Protein AF-A0A417Z2E4-F1 (afdb_monomer_lite)

pLDDT: mean 88.72, std 8.85, range [57.34, 97.56]

Foldseek 3Di:
DDDDDPVRVVVVVVVVVVVVVVVVVVVVVCPPPVNVVVVVVVVVVVVVCVQQADPVGHGPCVSVVVVVVVVVVVVVVVVVVVVVVD

Radius of gyration: 27.25 Å; chains: 1; bounding box: 47×45×67 Å

Secondary structure (DSSP, 8-state):
-PPPPHHHHHHHHHHHHHHHHHHHHHHHHHTSHHHHHHHHHHHHHHHHHHHHB-TTS-B-HHHHHHHHHHHHHHHHHHHHHHHHH-

Structure (mmCIF, N/CA/C/O backbone):
data_AF-A0A417Z2E4-F1
#
_entry.id   AF-A0A417Z2E4-F1
#
loop_
_at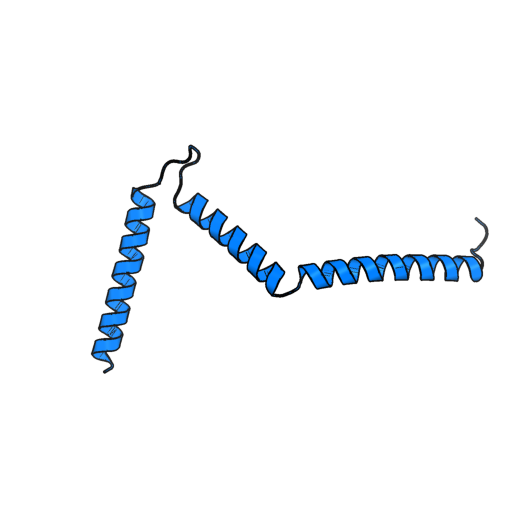om_site.group_PDB
_atom_site.id
_atom_site.type_symbol
_atom_site.label_atom_id
_atom_site.label_alt_id
_atom_site.label_comp_id
_atom_site.label_asym_id
_atom_site.label_entity_id
_atom_site.label_seq_id
_atom_site.pdbx_PDB_ins_code
_atom_site.Cartn_x
_atom_site.Cartn_y
_atom_site.Cartn_z
_atom_site.occupancy
_atom_site.B_iso_or_equiv
_atom_site.auth_seq_id
_atom_site.auth_comp_id
_atom_site.auth_asym_id
_atom_site.auth_atom_id
_atom_site.pdbx_PDB_model_num
ATOM 1 N N . MET A 1 1 ? -12.562 15.374 42.659 1.00 57.34 1 MET A N 1
ATOM 2 C CA . MET A 1 1 ? -13.142 14.486 41.628 1.00 57.34 1 MET A CA 1
ATOM 3 C C . MET A 1 1 ? -13.505 13.185 42.325 1.00 57.34 1 MET A C 1
ATOM 5 O O . MET A 1 1 ? -12.623 12.607 42.945 1.00 57.34 1 MET A O 1
ATOM 9 N N . ALA A 1 2 ? -14.784 12.802 42.365 1.00 75.62 2 ALA A N 1
ATOM 10 C CA . ALA A 1 2 ? -15.188 11.560 43.029 1.00 75.62 2 ALA A CA 1
ATOM 11 C C . ALA A 1 2 ? -14.579 10.344 42.296 1.00 75.62 2 ALA A C 1
ATOM 13 O O . ALA A 1 2 ? -14.458 10.396 41.068 1.00 75.62 2 ALA A O 1
ATOM 14 N N . PRO A 1 3 ? -14.167 9.279 43.010 1.00 81.75 3 PRO A N 1
ATOM 15 C CA . PRO A 1 3 ? -13.632 8.079 42.377 1.00 81.75 3 PRO A CA 1
ATOM 16 C C . PRO A 1 3 ? -14.693 7.437 41.477 1.00 81.75 3 PRO A C 1
ATOM 18 O O . PRO A 1 3 ? -15.874 7.391 41.829 1.00 81.75 3 PRO A O 1
ATOM 21 N N . LYS A 1 4 ? -14.272 6.954 40.302 1.00 83.56 4 LYS A N 1
ATOM 22 C CA . LYS A 1 4 ? -15.174 6.259 39.378 1.00 83.56 4 LYS A CA 1
ATOM 23 C C . LYS A 1 4 ? -15.724 5.000 40.040 1.00 83.56 4 LYS A C 1
ATOM 25 O O . LYS A 1 4 ? -15.003 4.283 40.730 1.00 83.56 4 LYS A O 1
ATOM 30 N N . THR A 1 5 ? -17.000 4.723 39.805 1.00 93.69 5 THR A N 1
ATOM 31 C CA . THR A 1 5 ? -17.631 3.493 40.300 1.00 93.69 5 THR A CA 1
ATOM 32 C C . THR A 1 5 ? -17.204 2.291 39.456 1.00 93.69 5 THR A C 1
ATOM 34 O O . THR A 1 5 ? -16.855 2.444 38.284 1.00 93.69 5 THR A O 1
ATOM 37 N N . ALA A 1 6 ? -17.288 1.078 40.012 1.00 92.19 6 ALA A N 1
ATOM 38 C CA . ALA A 1 6 ? -17.005 -0.155 39.270 1.00 92.19 6 ALA A CA 1
ATOM 39 C C . ALA A 1 6 ? -17.813 -0.239 37.959 1.00 92.19 6 ALA A C 1
ATOM 41 O O . ALA A 1 6 ? -17.255 -0.498 36.897 1.00 92.19 6 ALA A O 1
ATOM 42 N N . LYS A 1 7 ? -19.101 0.129 38.004 1.00 93.94 7 LYS A N 1
ATOM 43 C CA . LYS A 1 7 ? -19.982 0.175 36.827 1.00 93.94 7 LYS A CA 1
ATOM 44 C C . LYS A 1 7 ? -19.493 1.148 35.747 1.00 93.94 7 LYS A C 1
ATOM 46 O O . LYS A 1 7 ? -19.613 0.862 34.559 1.00 93.94 7 LYS A O 1
ATOM 51 N N . GLN A 1 8 ? -18.950 2.303 36.139 1.00 93.44 8 GLN A N 1
ATOM 52 C CA . GLN A 1 8 ? -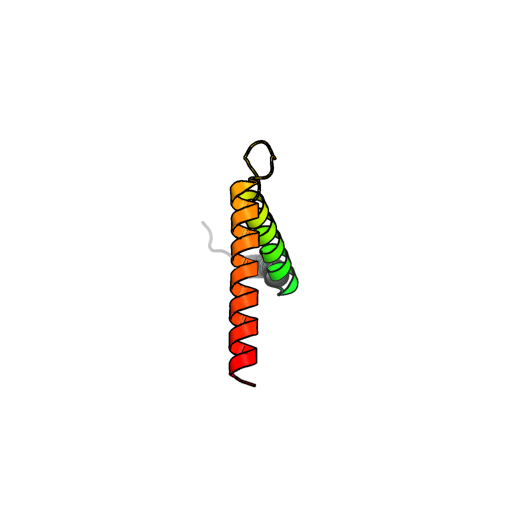18.379 3.263 35.186 1.00 93.44 8 GLN A CA 1
ATOM 53 C C . GLN A 1 8 ? -17.108 2.713 34.532 1.00 93.44 8 GLN A C 1
ATOM 55 O O . GLN A 1 8 ? -16.928 2.872 33.328 1.00 93.44 8 GLN A O 1
ATOM 60 N N . ILE A 1 9 ? -16.262 2.025 35.300 1.00 94.69 9 ILE A N 1
ATOM 61 C CA . ILE A 1 9 ? -15.041 1.392 34.785 1.00 94.69 9 ILE A CA 1
ATOM 62 C C . ILE A 1 9 ? -15.388 0.273 33.794 1.00 94.69 9 ILE A C 1
ATOM 64 O O . ILE A 1 9 ? -14.805 0.211 32.714 1.00 94.69 9 ILE A O 1
ATOM 68 N N . GLU A 1 10 ? -16.368 -0.575 34.110 1.00 94.75 10 GLU A N 1
ATOM 69 C CA . GLU A 1 10 ? -16.841 -1.634 33.208 1.00 94.75 10 GLU A CA 1
ATOM 70 C C . GLU A 1 10 ? -17.414 -1.069 31.902 1.00 94.75 10 GLU A C 1
ATOM 72 O O . GLU A 1 10 ? -17.100 -1.570 30.820 1.00 94.75 10 GLU A O 1
ATOM 77 N N . ALA A 1 11 ? -18.198 0.010 31.984 1.00 95.50 11 ALA A N 1
ATOM 78 C CA . ALA A 1 11 ? -18.742 0.684 30.808 1.00 95.50 11 ALA A CA 1
ATOM 79 C C . ALA A 1 11 ? -17.634 1.280 29.920 1.00 95.50 11 ALA A C 1
ATOM 81 O O . ALA A 1 11 ? -17.653 1.114 28.698 1.00 95.50 11 ALA A O 1
ATOM 82 N N . GLU A 1 12 ? -16.633 1.930 30.518 1.00 94.31 12 GLU A N 1
ATOM 83 C CA . GLU A 1 12 ? -15.477 2.461 29.788 1.00 94.31 12 GLU A CA 1
ATOM 84 C C . GLU A 1 12 ? -14.620 1.351 29.170 1.00 94.31 12 GLU A C 1
ATOM 86 O O . GLU A 1 12 ? -14.133 1.498 28.042 1.00 94.31 12 GLU A O 1
ATOM 91 N N . LEU A 1 13 ? -14.463 0.225 29.869 1.00 94.94 13 LEU A N 1
ATOM 92 C CA . LEU A 1 13 ? -13.744 -0.940 29.366 1.00 94.94 13 LEU A CA 1
ATOM 93 C C . LEU A 1 13 ? -14.470 -1.558 28.167 1.00 94.94 13 LEU A C 1
ATOM 95 O O . LEU A 1 13 ? -13.832 -1.831 27.149 1.00 94.94 13 LEU A O 1
ATOM 99 N N . ALA A 1 14 ? -15.790 -1.727 28.250 1.00 96.75 14 ALA A N 1
ATOM 100 C CA . ALA A 1 14 ? -16.607 -2.225 27.147 1.00 96.75 14 ALA A CA 1
ATOM 101 C C . ALA A 1 14 ? -16.523 -1.298 25.923 1.00 96.75 14 ALA A C 1
ATOM 103 O O . ALA A 1 14 ? -16.254 -1.758 24.810 1.00 96.75 14 ALA A O 1
ATOM 104 N N . ALA A 1 15 ? -16.647 0.016 26.134 1.00 96.12 15 ALA A N 1
ATOM 105 C CA . ALA A 1 15 ? -16.505 1.004 25.068 1.00 96.12 15 ALA A CA 1
ATOM 106 C C . ALA A 1 15 ? -15.104 0.967 24.432 1.00 96.12 15 ALA A C 1
ATOM 108 O O . ALA A 1 15 ? -14.964 1.058 23.213 1.00 96.12 15 ALA A O 1
ATOM 109 N N . SER A 1 16 ? -14.056 0.805 25.242 1.00 96.50 16 SER A N 1
ATOM 110 C CA . SER A 1 16 ? -12.674 0.729 24.753 1.00 96.50 16 SER A CA 1
ATOM 111 C C . SER A 1 16 ? -12.406 -0.550 23.964 1.00 96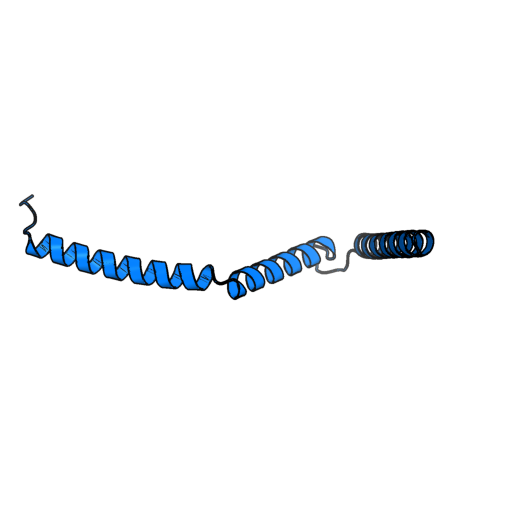.50 16 SER A C 1
ATOM 113 O O . SER A 1 16 ? -11.780 -0.483 22.907 1.00 96.50 16 SER A O 1
ATOM 115 N N . ARG A 1 17 ? -12.938 -1.694 24.412 1.00 96.38 17 ARG A N 1
ATOM 116 C CA . ARG A 1 17 ? -12.867 -2.961 23.669 1.00 96.38 17 ARG A CA 1
ATOM 117 C C . ARG A 1 17 ? -13.577 -2.873 22.324 1.00 96.38 17 ARG A C 1
ATOM 119 O O . ARG A 1 17 ? -13.027 -3.336 21.335 1.00 96.38 17 ARG A O 1
ATOM 126 N N . SER A 1 18 ? -14.751 -2.244 22.274 1.00 96.44 18 SER A N 1
ATOM 127 C CA . SER A 1 18 ? -15.483 -2.047 21.019 1.00 96.44 18 SER A CA 1
ATOM 128 C C . SER A 1 18 ? -14.690 -1.205 20.014 1.00 96.44 18 SER A C 1
ATOM 130 O O . SER A 1 18 ? -14.566 -1.604 18.857 1.00 96.44 18 SER A O 1
ATOM 132 N N . ARG A 1 19 ? -14.086 -0.090 20.452 1.00 95.25 19 ARG A N 1
ATOM 133 C CA . ARG A 1 19 ? -13.222 0.723 19.578 1.00 95.25 19 ARG A CA 1
ATOM 134 C C . ARG A 1 19 ? -12.012 -0.066 19.088 1.00 95.25 19 ARG A C 1
ATOM 136 O O . ARG A 1 19 ? -11.706 -0.027 17.902 1.00 95.25 19 ARG A O 1
ATOM 143 N N . LEU A 1 20 ? -11.353 -0.795 19.990 1.00 97.00 20 LEU A N 1
ATOM 144 C CA . LEU A 1 20 ? -10.173 -1.581 19.648 1.00 97.00 20 LEU A CA 1
ATOM 145 C C . LEU A 1 20 ? -10.500 -2.700 18.656 1.00 97.00 20 LEU A C 1
ATOM 147 O O . LEU A 1 20 ? -9.740 -2.886 17.715 1.00 97.00 20 LEU A O 1
ATOM 151 N N . ALA A 1 21 ? -11.624 -3.400 18.828 1.00 97.06 21 ALA A N 1
ATOM 152 C CA . ALA A 1 21 ? -12.079 -4.412 17.878 1.00 97.06 21 ALA A CA 1
ATOM 153 C C . ALA A 1 21 ? -12.245 -3.816 16.472 1.00 97.06 21 ALA A C 1
ATOM 155 O O . ALA A 1 21 ? -11.659 -4.332 15.527 1.00 97.06 21 ALA A O 1
ATOM 156 N N . GLY A 1 22 ? -12.913 -2.661 16.352 1.00 95.44 22 GLY A N 1
ATOM 157 C CA . GLY A 1 22 ? -13.044 -1.972 15.065 1.00 95.44 22 GLY A CA 1
ATOM 158 C C . GLY A 1 22 ? -11.698 -1.565 14.451 1.00 95.44 22 GLY A C 1
ATOM 159 O O . GLY A 1 22 ? -11.481 -1.746 13.255 1.00 95.44 22 GLY A O 1
ATOM 160 N N . THR A 1 23 ? -10.758 -1.069 15.263 1.00 97.56 23 THR A N 1
ATOM 161 C CA . THR A 1 23 ? -9.401 -0.743 14.789 1.00 97.56 23 THR A CA 1
ATOM 162 C C . THR A 1 23 ? -8.621 -1.986 14.358 1.00 97.56 23 THR A C 1
ATOM 164 O O . THR A 1 23 ? -7.888 -1.932 13.371 1.00 97.56 23 THR A O 1
ATOM 167 N N . ILE A 1 24 ? -8.765 -3.104 15.074 1.00 97.31 24 ILE A N 1
ATOM 168 C CA . ILE A 1 24 ? -8.126 -4.374 14.717 1.00 97.31 24 ILE A CA 1
ATOM 169 C C . ILE A 1 24 ? -8.694 -4.894 13.401 1.00 97.31 24 ILE A C 1
ATOM 171 O O . ILE A 1 24 ? -7.906 -5.279 12.544 1.00 97.31 24 ILE A O 1
ATOM 175 N N . ASP A 1 25 ? -10.011 -4.863 13.209 1.00 96.31 25 ASP A N 1
ATOM 176 C CA . ASP A 1 25 ? -10.646 -5.321 11.970 1.00 96.31 25 ASP A CA 1
ATOM 177 C C . ASP A 1 25 ? -10.174 -4.497 10.764 1.00 96.31 25 ASP A C 1
ATOM 179 O O . ASP A 1 25 ? -9.806 -5.051 9.723 1.00 96.31 25 ASP A O 1
ATOM 183 N N . GLU A 1 26 ? -10.096 -3.171 10.913 1.00 95.62 26 GLU A N 1
ATOM 184 C CA . GLU A 1 26 ? -9.554 -2.293 9.875 1.00 95.62 26 GLU A CA 1
ATOM 185 C C . GLU A 1 26 ? -8.073 -2.590 9.593 1.00 95.62 26 GLU A C 1
ATOM 187 O O . GLU A 1 26 ? -7.659 -2.673 8.430 1.00 95.62 26 GLU A O 1
ATOM 192 N N . LEU A 1 27 ? -7.260 -2.756 10.639 1.00 96.06 27 LEU A N 1
ATOM 193 C CA . LEU A 1 27 ? -5.838 -3.045 10.482 1.00 96.06 27 LEU A CA 1
ATOM 194 C C . LEU A 1 27 ? -5.620 -4.416 9.841 1.00 96.06 27 LEU A C 1
ATOM 196 O O . LEU A 1 27 ? -4.789 -4.537 8.943 1.00 96.06 27 LEU A O 1
ATOM 200 N N . ALA A 1 28 ? -6.395 -5.419 10.247 1.00 96.00 28 ALA A N 1
ATOM 201 C CA . ALA A 1 28 ? -6.376 -6.753 9.673 1.00 96.00 28 ALA A CA 1
ATOM 202 C C . ALA A 1 28 ? -6.724 -6.698 8.186 1.00 96.00 28 ALA A C 1
ATOM 204 O O . ALA A 1 28 ? -5.978 -7.255 7.386 1.00 96.00 28 ALA A O 1
ATOM 205 N N . PHE A 1 29 ? -7.781 -5.969 7.803 1.00 96.75 29 PHE A N 1
ATOM 206 C CA . PHE A 1 29 ? -8.147 -5.751 6.401 1.00 96.75 29 PHE A CA 1
ATOM 207 C C . PHE A 1 29 ? -7.011 -5.089 5.606 1.00 96.75 29 PHE A C 1
ATOM 209 O O . PHE A 1 29 ? -6.607 -5.590 4.558 1.00 96.75 29 PHE A O 1
ATOM 216 N N . ARG A 1 30 ? -6.432 -3.999 6.123 1.00 92.94 30 ARG A N 1
ATOM 217 C CA . ARG A 1 30 ? -5.335 -3.273 5.455 1.00 92.94 30 ARG A CA 1
ATOM 218 C C . ARG A 1 30 ? -4.039 -4.083 5.361 1.00 92.94 30 ARG A C 1
ATOM 220 O O . ARG A 1 30 ? -3.269 -3.870 4.426 1.00 92.94 30 ARG A O 1
ATOM 227 N N . ALA A 1 31 ? -3.796 -4.975 6.318 1.00 95.19 31 ALA A N 1
ATOM 228 C CA . ALA A 1 31 ? -2.643 -5.868 6.357 1.00 95.19 31 ALA A CA 1
ATOM 229 C C . ALA A 1 31 ? -2.851 -7.152 5.538 1.00 95.19 31 ALA A C 1
ATOM 231 O O . ALA A 1 31 ? -1.929 -7.963 5.434 1.00 95.19 31 ALA A O 1
ATOM 232 N N . GLN A 1 32 ? -4.030 -7.357 4.938 1.00 96.00 32 GLN A N 1
ATOM 233 C CA . GLN A 1 32 ? -4.240 -8.504 4.062 1.00 96.00 32 GLN A CA 1
ATOM 234 C C . GLN A 1 32 ? -3.237 -8.468 2.902 1.00 96.00 32 GLN A C 1
ATOM 236 O O . GLN A 1 32 ? -3.029 -7.408 2.302 1.00 96.00 32 GLN A O 1
ATOM 241 N N . PRO A 1 33 ? -2.670 -9.624 2.503 1.00 95.12 33 PRO A N 1
ATOM 242 C CA . PRO A 1 33 ? -1.709 -9.692 1.405 1.00 95.12 33 PRO A CA 1
ATOM 243 C C . PRO A 1 33 ? -2.209 -9.036 0.116 1.00 95.12 33 PRO A C 1
ATOM 245 O O . PRO A 1 33 ? -1.431 -8.414 -0.597 1.00 95.12 33 PRO A O 1
ATOM 248 N N . LYS A 1 34 ? -3.516 -9.123 -0.163 1.00 94.31 34 LYS A N 1
ATOM 249 C CA . LYS A 1 34 ? -4.150 -8.483 -1.321 1.00 94.31 34 LYS A CA 1
ATOM 250 C C . LYS A 1 34 ? -4.051 -6.956 -1.272 1.00 94.31 34 LYS A C 1
ATOM 252 O O . LYS A 1 34 ? -3.690 -6.346 -2.274 1.00 94.31 34 LYS A O 1
ATOM 257 N N . GLU A 1 35 ? -4.338 -6.347 -0.125 1.00 95.62 35 GLU A N 1
ATOM 258 C CA . GLU A 1 35 ? -4.265 -4.893 0.045 1.00 95.62 35 GLU A CA 1
ATOM 259 C C . GLU A 1 35 ? -2.815 -4.404 0.073 1.00 95.62 35 GLU A C 1
ATOM 261 O O . GLU A 1 35 ? -2.504 -3.363 -0.508 1.00 95.62 35 GLU A O 1
ATOM 266 N N . ILE A 1 36 ? -1.902 -5.185 0.660 1.00 95.44 36 ILE A N 1
ATOM 267 C CA . ILE A 1 36 ? -0.461 -4.916 0.579 1.00 95.44 36 ILE A CA 1
ATOM 268 C C . ILE A 1 36 ? -0.003 -4.964 -0.882 1.00 95.44 36 ILE A C 1
ATOM 270 O O . ILE A 1 36 ? 0.606 -4.010 -1.361 1.00 95.44 36 ILE A O 1
ATOM 274 N N . ALA A 1 37 ? -0.327 -6.034 -1.612 1.00 94.56 37 ALA A N 1
ATOM 275 C CA . ALA A 1 37 ? 0.044 -6.188 -3.014 1.00 94.56 37 ALA A CA 1
ATOM 276 C C . ALA A 1 37 ? -0.518 -5.048 -3.870 1.00 94.56 37 ALA A C 1
ATOM 278 O O . ALA A 1 37 ? 0.217 -4.457 -4.657 1.00 94.56 37 ALA A O 1
ATOM 279 N N . LYS A 1 38 ? -1.787 -4.676 -3.668 1.00 94.31 38 LYS A N 1
ATOM 280 C CA . LYS A 1 38 ? -2.409 -3.538 -4.349 1.00 94.31 38 LYS A CA 1
ATOM 281 C C . LYS A 1 38 ? -1.600 -2.254 -4.139 1.00 94.31 38 LYS A C 1
ATOM 283 O O . LYS A 1 38 ? -1.188 -1.641 -5.123 1.00 94.31 38 LYS A O 1
ATOM 288 N N . ARG A 1 39 ? -1.276 -1.905 -2.889 1.00 92.19 39 ARG A N 1
ATOM 289 C CA . ARG A 1 39 ? -0.459 -0.717 -2.569 1.00 92.19 39 ARG A CA 1
ATOM 290 C C . ARG A 1 39 ? 0.915 -0.773 -3.227 1.00 92.19 39 ARG A C 1
ATOM 292 O O . ARG A 1 39 ? 1.344 0.209 -3.817 1.00 92.19 39 ARG A O 1
ATOM 299 N N . GLN A 1 40 ? 1.580 -1.927 -3.181 1.00 92.69 40 GLN A N 1
ATOM 300 C CA . GLN A 1 40 ? 2.886 -2.106 -3.820 1.00 92.69 40 GLN A CA 1
ATOM 301 C C . GLN A 1 40 ? 2.804 -1.918 -5.339 1.00 92.69 40 GLN A C 1
ATOM 303 O O . GLN A 1 40 ? 3.666 -1.265 -5.924 1.00 92.69 40 GLN A O 1
ATOM 308 N N . THR A 1 41 ? 1.750 -2.422 -5.989 1.00 93.06 41 THR A N 1
ATOM 309 C CA . THR A 1 41 ? 1.559 -2.210 -7.432 1.00 93.06 41 THR A CA 1
ATOM 310 C C . THR A 1 41 ? 1.289 -0.748 -7.777 1.00 93.06 41 THR A C 1
ATOM 312 O O . THR A 1 41 ? 1.810 -0.260 -8.777 1.00 93.06 41 THR A O 1
ATOM 315 N N . GLU A 1 42 ? 0.519 -0.032 -6.960 1.00 92.69 42 GLU A N 1
ATOM 316 C CA . GLU A 1 42 ? 0.280 1.404 -7.133 1.00 92.69 42 GLU A CA 1
ATOM 317 C C . GLU A 1 42 ? 1.581 2.200 -6.953 1.00 92.69 42 GLU A C 1
ATOM 319 O O . GLU A 1 42 ? 1.929 3.001 -7.821 1.00 92.69 42 GLU A O 1
ATOM 324 N N . SER A 1 43 ? 2.365 1.913 -5.908 1.00 90.38 43 SER A N 1
ATOM 325 C CA . SER A 1 43 ? 3.683 2.526 -5.697 1.00 90.38 43 SER A CA 1
ATOM 326 C C . SER A 1 43 ? 4.650 2.241 -6.849 1.00 90.38 43 SER A C 1
ATOM 328 O O . SER A 1 43 ? 5.328 3.154 -7.316 1.00 90.38 43 SER A O 1
ATOM 330 N N . ALA A 1 44 ? 4.684 1.008 -7.361 1.00 90.56 44 ALA A N 1
ATOM 331 C CA . ALA A 1 44 ? 5.518 0.650 -8.506 1.00 90.56 44 ALA A CA 1
ATOM 332 C C . ALA A 1 44 ? 5.099 1.397 -9.784 1.00 90.56 44 ALA A C 1
ATOM 334 O O . ALA A 1 44 ? 5.955 1.859 -10.538 1.00 90.56 44 ALA A O 1
ATOM 335 N N . ARG A 1 45 ? 3.790 1.566 -10.022 1.00 86.81 45 ARG A N 1
ATOM 336 C CA . ARG A 1 45 ? 3.270 2.356 -11.154 1.00 86.81 45 ARG A CA 1
ATOM 337 C C . ARG A 1 45 ? 3.665 3.825 -11.051 1.00 86.81 45 ARG A C 1
ATOM 339 O O . ARG A 1 45 ? 4.050 4.412 -12.061 1.00 86.81 45 ARG A O 1
ATOM 346 N N . LEU A 1 46 ? 3.590 4.404 -9.854 1.00 87.69 46 LEU A N 1
ATOM 347 C CA . LEU A 1 46 ? 4.015 5.783 -9.608 1.00 87.69 46 LEU A CA 1
ATOM 348 C C . LEU A 1 46 ? 5.515 5.948 -9.856 1.00 87.69 46 LEU A C 1
ATOM 350 O O . LEU A 1 46 ? 5.903 6.826 -10.619 1.00 87.69 46 LEU A O 1
ATOM 354 N N . ALA A 1 47 ? 6.337 5.054 -9.303 1.00 84.81 47 ALA A N 1
ATOM 355 C CA . ALA A 1 47 ? 7.783 5.072 -9.510 1.00 84.81 47 ALA A CA 1
ATOM 356 C C . ALA A 1 47 ? 8.158 4.915 -10.992 1.00 84.81 47 ALA A C 1
ATOM 358 O O . ALA A 1 47 ? 9.034 5.617 -11.490 1.00 84.81 47 ALA A O 1
ATOM 359 N N . LEU A 1 48 ? 7.471 4.031 -11.725 1.00 84.25 48 LEU A N 1
ATOM 360 C CA . LEU A 1 48 ? 7.690 3.874 -13.160 1.00 84.25 48 LEU A CA 1
ATOM 361 C C . LEU A 1 48 ? 7.286 5.135 -13.929 1.00 84.25 48 LEU A C 1
ATOM 363 O O . LEU A 1 48 ? 8.002 5.554 -14.834 1.00 84.25 48 LEU A O 1
ATOM 367 N N . THR A 1 49 ? 6.158 5.747 -13.572 1.00 83.25 49 THR A N 1
ATOM 368 C CA . THR A 1 49 ? 5.692 6.983 -14.212 1.00 83.25 49 THR A CA 1
ATOM 369 C C . THR A 1 49 ? 6.689 8.116 -13.981 1.00 83.25 49 THR A C 1
ATOM 371 O O . THR A 1 49 ? 7.080 8.763 -14.941 1.00 83.25 49 THR A O 1
ATOM 374 N N . ASP A 1 50 ? 7.183 8.297 -12.759 1.00 83.44 50 ASP A N 1
ATOM 375 C CA . ASP A 1 50 ? 8.203 9.303 -12.430 1.00 83.44 50 ASP A CA 1
ATOM 376 C C . ASP A 1 50 ? 9.541 9.054 -13.157 1.00 83.44 50 ASP A C 1
ATOM 378 O O . ASP A 1 50 ? 10.169 9.960 -13.711 1.00 83.44 50 ASP A O 1
ATOM 382 N N . ALA A 1 51 ? 9.961 7.789 -13.246 1.00 80.62 51 ALA A N 1
ATOM 383 C CA . ALA A 1 51 ? 11.191 7.426 -13.944 1.00 80.62 51 ALA A CA 1
ATOM 384 C C . ALA A 1 51 ? 11.100 7.634 -15.467 1.00 80.62 51 ALA A C 1
ATOM 386 O O . ALA A 1 51 ? 12.095 7.982 -16.112 1.00 80.62 51 ALA A O 1
ATOM 387 N N . THR A 1 52 ? 9.924 7.401 -16.054 1.00 79.50 52 THR A N 1
ATOM 388 C CA . THR A 1 52 ? 9.726 7.380 -17.514 1.00 79.50 52 THR A CA 1
ATOM 389 C C . THR A 1 52 ? 9.109 8.653 -18.071 1.00 79.50 52 THR A C 1
ATOM 391 O O . THR A 1 52 ? 9.148 8.846 -19.287 1.00 79.50 52 THR A O 1
ATOM 394 N N . ARG A 1 53 ? 8.573 9.535 -17.224 1.00 76.56 53 ARG A N 1
ATOM 395 C CA . ARG A 1 53 ? 7.813 10.713 -17.645 1.00 76.56 53 ARG A CA 1
ATOM 396 C C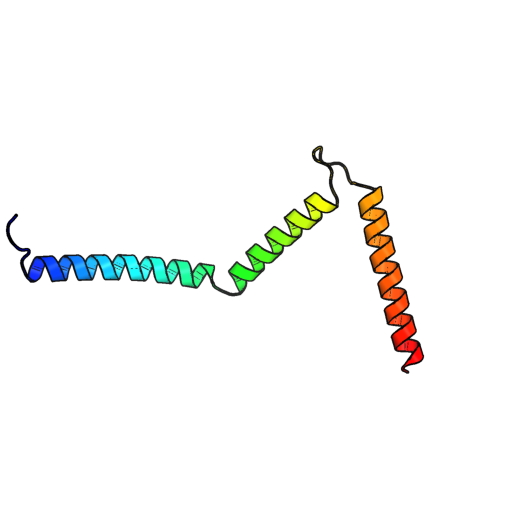 . ARG A 1 53 ? 8.372 12.003 -17.042 1.00 76.56 53 ARG A C 1
ATOM 398 O O . ARG A 1 53 ? 8.991 11.993 -15.983 1.00 76.56 53 ARG A O 1
ATOM 405 N N . THR A 1 54 ? 8.242 13.110 -17.764 1.00 72.81 54 THR A N 1
ATOM 406 C CA . THR A 1 54 ? 8.604 14.455 -17.299 1.00 72.81 54 THR A CA 1
ATOM 407 C C . THR A 1 54 ? 7.482 15.038 -16.439 1.00 72.81 54 THR A C 1
ATOM 409 O O . THR A 1 54 ? 6.366 14.517 -16.434 1.00 72.81 54 THR A O 1
ATOM 412 N N . ALA A 1 55 ? 7.766 16.138 -15.733 1.00 67.25 55 ALA A N 1
ATOM 413 C CA . ALA A 1 55 ? 6.765 16.858 -14.943 1.00 67.25 55 ALA A CA 1
ATOM 414 C C . ALA A 1 55 ? 5.570 17.338 -15.793 1.00 67.25 55 ALA A C 1
ATOM 416 O O . ALA A 1 55 ? 4.445 17.357 -15.304 1.00 67.25 55 ALA A O 1
ATOM 417 N N . ASP A 1 56 ? 5.806 17.640 -17.074 1.00 71.69 56 ASP A N 1
ATOM 418 C CA . ASP A 1 56 ? 4.786 18.076 -18.037 1.00 71.69 56 ASP A CA 1
ATOM 419 C C . ASP A 1 56 ? 4.018 16.909 -18.684 1.00 71.69 56 ASP A C 1
ATOM 421 O O . ASP A 1 56 ? 3.067 17.116 -19.435 1.00 71.69 56 ASP A O 1
ATOM 425 N N . GLY A 1 57 ? 4.399 15.662 -18.386 1.00 68.62 57 GLY A N 1
ATOM 426 C CA . GLY A 1 57 ? 3.737 14.485 -18.935 1.00 68.62 57 GLY A CA 1
ATOM 427 C C . GLY A 1 57 ? 4.294 14.009 -20.280 1.00 68.62 57 GLY A C 1
ATOM 428 O O . GLY A 1 57 ? 3.637 13.201 -20.938 1.00 68.62 57 GLY A O 1
ATOM 429 N N . ASP A 1 58 ? 5.500 14.400 -20.677 1.00 78.06 58 ASP A N 1
ATOM 430 C CA . ASP A 1 58 ? 6.175 13.826 -21.849 1.00 78.06 58 ASP A CA 1
ATOM 431 C C . ASP A 1 58 ? 7.026 12.616 -21.475 1.00 78.06 58 ASP A C 1
ATOM 433 O O . ASP A 1 58 ? 7.520 12.494 -20.356 1.00 78.06 58 ASP A O 1
ATOM 437 N N . LEU A 1 59 ? 7.208 11.681 -22.408 1.00 74.50 59 LEU A N 1
ATOM 438 C CA . LEU A 1 59 ? 8.108 10.551 -22.183 1.00 74.50 59 LEU A CA 1
ATOM 439 C C . LEU A 1 59 ? 9.557 11.039 -22.150 1.00 74.50 59 LEU A C 1
ATOM 441 O O . LEU A 1 59 ? 10.031 11.701 -23.073 1.00 74.50 59 LEU A O 1
ATOM 445 N N . ARG A 1 60 ? 10.299 10.627 -21.123 1.00 79.50 60 AR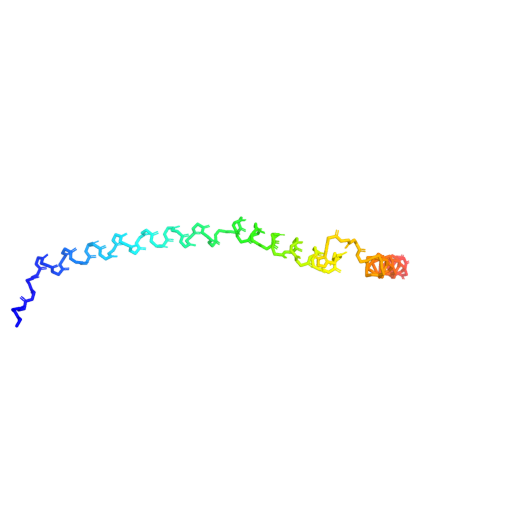G A N 1
ATOM 446 C CA . ARG A 1 60 ? 11.752 10.793 -21.045 1.00 79.50 60 ARG A CA 1
ATOM 447 C C . ARG A 1 60 ? 12.416 9.797 -21.989 1.00 79.50 60 ARG A C 1
ATOM 449 O O . ARG A 1 60 ? 12.910 8.762 -21.542 1.00 79.50 60 ARG A O 1
ATOM 456 N N . GLN A 1 61 ? 12.390 10.095 -23.288 1.00 78.06 61 GLN A N 1
ATOM 457 C CA . GLN A 1 61 ? 12.850 9.196 -24.353 1.00 78.06 61 GLN A CA 1
ATOM 458 C C . GLN A 1 61 ? 14.256 8.641 -24.078 1.00 78.06 61 GLN A C 1
ATOM 460 O O . GLN A 1 61 ? 14.443 7.430 -24.168 1.00 78.06 61 GLN A O 1
ATOM 465 N N . ASP A 1 62 ? 15.186 9.472 -23.598 1.00 75.25 62 ASP A N 1
ATOM 466 C CA . ASP A 1 62 ? 16.541 9.045 -23.216 1.00 75.25 62 ASP A CA 1
ATOM 467 C C . ASP A 1 62 ? 16.545 7.985 -22.100 1.00 75.25 62 ASP A C 1
ATOM 469 O O . ASP A 1 62 ? 17.264 6.986 -22.164 1.00 75.25 62 ASP A O 1
ATOM 473 N N . ARG A 1 63 ? 15.712 8.170 -21.066 1.00 77.12 63 ARG A N 1
ATOM 474 C CA . ARG A 1 63 ? 15.620 7.256 -19.913 1.00 77.12 63 ARG A CA 1
ATOM 475 C C . ARG A 1 63 ? 14.916 5.956 -20.280 1.00 77.12 63 ARG A C 1
ATOM 477 O O . ARG A 1 63 ? 15.336 4.888 -19.841 1.00 77.12 63 ARG A O 1
ATOM 484 N N . VAL A 1 64 ? 13.872 6.039 -21.101 1.00 77.44 64 VAL A N 1
ATOM 485 C CA . VAL A 1 64 ? 13.138 4.869 -21.595 1.00 77.44 64 VAL A CA 1
ATOM 486 C C . VAL A 1 64 ? 14.025 4.039 -22.527 1.00 77.44 64 VAL A C 1
ATOM 488 O O . VAL A 1 64 ? 14.105 2.823 -22.356 1.00 77.44 64 VAL A O 1
ATOM 491 N N . ALA A 1 65 ? 14.748 4.679 -23.451 1.00 77.12 65 ALA A N 1
ATOM 492 C CA . ALA A 1 65 ? 15.696 4.012 -24.342 1.00 77.12 65 ALA A CA 1
ATOM 493 C C . ALA A 1 65 ? 16.823 3.320 -23.558 1.00 77.12 65 ALA A C 1
ATOM 495 O O . ALA A 1 65 ? 17.122 2.152 -23.810 1.00 77.12 65 ALA A O 1
ATOM 496 N N . MET A 1 66 ? 17.390 3.995 -22.552 1.00 77.88 66 MET A N 1
ATOM 497 C CA . MET A 1 66 ? 18.396 3.409 -21.661 1.00 77.88 66 MET A CA 1
ATOM 498 C C . MET A 1 66 ? 17.842 2.210 -20.873 1.00 77.88 66 MET A C 1
ATOM 500 O O . MET A 1 66 ? 18.514 1.183 -20.768 1.00 77.88 66 MET A O 1
ATOM 504 N N . GLY A 1 67 ? 16.614 2.307 -20.352 1.00 79.88 67 GLY A N 1
ATOM 505 C CA . GLY A 1 67 ? 15.953 1.209 -19.643 1.00 79.88 67 GLY A CA 1
ATOM 506 C C . GLY A 1 67 ? 15.734 -0.021 -20.528 1.00 79.88 67 GLY A C 1
ATOM 507 O O . GLY A 1 67 ? 16.097 -1.133 -20.141 1.00 79.88 67 GLY A O 1
ATOM 508 N N . LEU A 1 68 ? 15.209 0.175 -21.742 1.00 82.19 68 LEU A N 1
ATOM 509 C CA . LEU A 1 68 ? 15.020 -0.900 -22.723 1.00 82.19 68 LEU A CA 1
ATOM 510 C C . LEU A 1 68 ? 16.353 -1.533 -23.143 1.00 82.19 68 LEU A C 1
ATOM 512 O O . LEU A 1 68 ? 16.458 -2.760 -23.192 1.00 82.19 68 LEU A O 1
ATOM 516 N N . GLY A 1 69 ? 17.381 -0.714 -23.380 1.00 84.94 69 GLY A N 1
ATOM 517 C CA . GLY A 1 69 ? 18.728 -1.190 -23.696 1.00 84.94 69 GLY A CA 1
ATOM 518 C C . GLY A 1 69 ? 19.328 -2.042 -22.575 1.00 84.94 69 GLY A C 1
ATOM 519 O O . GLY A 1 69 ? 19.858 -3.122 -22.838 1.00 84.94 69 GLY A O 1
ATOM 520 N N . GLY A 1 70 ? 19.184 -1.610 -21.318 1.00 88.00 70 GLY A N 1
ATOM 521 C CA . GLY A 1 70 ? 19.663 -2.351 -20.148 1.00 88.00 70 GLY A CA 1
ATOM 522 C C . GLY A 1 70 ? 18.976 -3.707 -19.970 1.00 88.00 70 GLY A C 1
ATOM 523 O O . GLY A 1 70 ? 19.651 -4.719 -19.774 1.00 88.00 70 GLY A O 1
ATOM 524 N N . VAL A 1 71 ? 17.644 -3.755 -20.100 1.00 89.00 71 VAL A N 1
ATOM 525 C CA . VAL A 1 71 ? 16.880 -5.015 -20.025 1.00 89.00 71 VAL A CA 1
ATOM 526 C C . VAL A 1 71 ? 17.268 -5.960 -21.163 1.00 89.00 71 VAL A C 1
ATOM 528 O O . VAL A 1 71 ? 17.478 -7.151 -20.923 1.00 89.00 71 VAL A O 1
ATOM 531 N N . GLY A 1 72 ? 17.414 -5.437 -22.383 1.00 90.88 72 GLY A N 1
ATOM 532 C CA . GLY A 1 72 ? 17.856 -6.215 -23.540 1.00 90.88 72 GLY A CA 1
ATOM 533 C C . GLY A 1 72 ? 19.244 -6.825 -23.337 1.00 90.88 72 GLY A C 1
ATOM 534 O O . GLY A 1 72 ? 19.414 -8.034 -23.492 1.00 90.88 72 GLY A O 1
ATOM 535 N N . ALA A 1 73 ? 20.223 -6.021 -22.915 1.00 91.31 73 ALA A N 1
ATOM 536 C CA . ALA A 1 73 ? 21.579 -6.494 -22.638 1.00 91.31 73 ALA A CA 1
ATOM 537 C C . ALA A 1 73 ? 21.603 -7.562 -21.531 1.00 91.31 73 ALA A C 1
ATOM 539 O O . ALA A 1 73 ? 22.261 -8.593 -21.677 1.00 91.31 73 ALA A O 1
ATOM 540 N N . PHE A 1 74 ? 20.841 -7.363 -20.454 1.00 95.00 74 PHE A N 1
ATOM 541 C CA . PHE A 1 74 ? 20.735 -8.338 -19.370 1.00 95.00 74 PHE A CA 1
ATOM 542 C C . PHE A 1 74 ? 20.135 -9.672 -19.841 1.00 95.00 74 PHE A C 1
ATOM 544 O O . PHE A 1 74 ? 20.689 -10.734 -19.555 1.00 95.00 74 PHE A O 1
ATOM 551 N N . MET A 1 75 ? 19.041 -9.632 -20.608 1.00 94.44 75 MET A N 1
ATOM 552 C CA . MET A 1 75 ? 18.418 -10.824 -21.200 1.00 94.44 75 MET A CA 1
ATOM 553 C C . MET A 1 75 ? 19.390 -11.590 -22.105 1.00 94.44 75 MET A C 1
ATOM 555 O O . MET A 1 75 ? 19.471 -12.818 -22.016 1.00 94.44 75 MET A O 1
ATOM 559 N N . LEU A 1 76 ? 20.166 -10.878 -22.928 1.00 95.12 76 LEU A N 1
ATOM 560 C CA . LEU A 1 76 ? 21.197 -11.482 -23.774 1.00 95.12 76 LEU A CA 1
ATOM 561 C C . LEU A 1 76 ? 22.282 -12.171 -22.939 1.00 95.12 76 LEU A C 1
ATOM 563 O O . LEU A 1 76 ? 22.626 -13.317 -23.226 1.00 95.12 76 LEU A O 1
ATOM 567 N N . LEU A 1 77 ? 22.773 -11.524 -21.877 1.00 96.00 77 LEU A N 1
ATOM 568 C CA . LEU A 1 77 ? 23.767 -12.111 -20.972 1.00 96.00 77 LEU A CA 1
ATOM 569 C C . LEU A 1 77 ? 23.238 -13.369 -20.275 1.00 96.00 77 LEU A C 1
ATOM 571 O O . LEU A 1 77 ? 23.933 -14.384 -20.241 1.00 96.00 77 LEU A O 1
ATOM 575 N N . VAL A 1 78 ? 22.005 -13.339 -19.762 1.00 96.62 78 VAL A N 1
ATOM 576 C CA . VAL A 1 78 ? 21.374 -14.506 -19.121 1.00 96.62 78 VAL A CA 1
ATOM 577 C C . VAL A 1 78 ? 21.179 -15.645 -20.122 1.00 96.62 78 VAL A C 1
ATOM 579 O O . VAL A 1 78 ? 21.455 -16.801 -19.793 1.00 96.62 78 VAL A O 1
ATOM 582 N N . GLY A 1 79 ? 20.732 -15.340 -21.342 1.00 96.19 79 GLY A N 1
ATOM 583 C CA . GLY A 1 79 ? 20.585 -16.324 -22.415 1.00 96.19 79 GLY A CA 1
ATOM 584 C C . GLY A 1 79 ? 21.919 -16.970 -22.790 1.00 96.19 79 GLY A C 1
ATOM 585 O O . GLY A 1 79 ? 22.007 -18.195 -22.885 1.00 96.19 79 GLY A O 1
ATOM 586 N N . LEU A 1 80 ? 22.975 -16.164 -22.920 1.00 96.19 80 LEU A N 1
ATOM 587 C CA . LEU A 1 80 ? 24.320 -16.648 -23.222 1.00 96.19 80 LEU A CA 1
ATOM 588 C C . LEU A 1 80 ? 24.880 -17.498 -22.073 1.00 96.19 80 LEU A C 1
ATOM 590 O O . LEU A 1 80 ? 25.390 -18.588 -22.310 1.00 96.19 80 LEU A O 1
ATOM 594 N N . ALA A 1 81 ? 24.698 -17.065 -20.823 1.00 95.94 81 ALA A N 1
ATOM 595 C CA . ALA A 1 81 ? 25.104 -17.821 -19.641 1.00 95.94 81 ALA A CA 1
ATOM 596 C C . ALA A 1 81 ? 24.356 -19.158 -19.513 1.00 95.94 81 ALA A C 1
ATOM 598 O O . ALA A 1 81 ? 24.955 -20.162 -19.134 1.00 95.94 81 ALA A O 1
ATOM 599 N N . LYS A 1 82 ? 23.061 -19.205 -19.852 1.00 95.25 82 LYS A N 1
ATOM 600 C CA . LYS A 1 82 ? 22.301 -20.465 -19.919 1.00 95.25 82 LYS A CA 1
ATOM 601 C C . LYS A 1 82 ? 22.815 -21.384 -21.024 1.00 95.25 82 LYS A C 1
ATOM 603 O O . LYS A 1 82 ? 22.955 -22.578 -20.781 1.00 95.25 82 LYS A O 1
ATOM 608 N N . ARG A 1 83 ? 23.123 -20.828 -22.200 1.00 92.56 83 ARG A N 1
ATOM 609 C CA . ARG A 1 83 ? 23.658 -21.580 -23.344 1.00 92.56 83 ARG A CA 1
ATOM 610 C C . ARG A 1 83 ?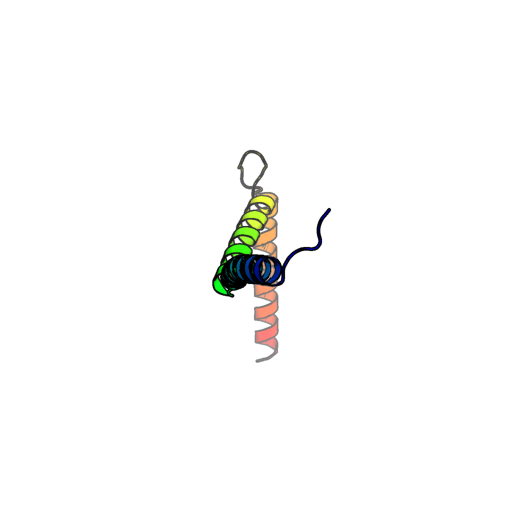 25.038 -22.173 -23.065 1.00 92.56 83 ARG A C 1
ATOM 612 O O . ARG A 1 83 ? 25.319 -23.251 -23.552 1.00 92.56 83 ARG A O 1
ATOM 619 N N . LEU A 1 84 ? 25.876 -21.489 -22.290 1.00 92.88 84 LEU A N 1
ATOM 620 C CA . LEU A 1 84 ? 27.202 -21.984 -21.898 1.00 92.88 84 LEU A CA 1
ATOM 621 C C . LEU A 1 84 ? 27.148 -23.047 -20.786 1.00 92.88 84 LEU A C 1
ATOM 623 O O . LEU A 1 84 ? 28.143 -23.720 -20.542 1.00 92.88 84 LEU A O 1
ATOM 627 N N . ARG A 1 85 ? 26.016 -23.164 -20.078 1.00 88.56 85 ARG A N 1
ATOM 628 C CA . ARG A 1 85 ? 25.794 -24.140 -18.995 1.00 88.56 85 ARG A CA 1
ATOM 629 C C . ARG A 1 85 ? 25.006 -25.379 -19.439 1.00 88.56 85 ARG A C 1
ATOM 631 O O . ARG A 1 85 ? 24.845 -26.276 -18.617 1.00 88.56 85 ARG A O 1
ATOM 638 N N . SER A 1 86 ? 24.477 -25.390 -20.666 1.00 73.19 86 SER A N 1
ATOM 639 C CA . SER A 1 86 ? 23.809 -26.545 -21.296 1.00 73.19 86 SER A CA 1
ATOM 640 C C . SER A 1 86 ? 24.764 -27.217 -22.267 1.00 73.19 86 SER A C 1
ATOM 642 O O . SER A 1 86 ? 24.676 -28.454 -22.386 1.00 73.19 86 SER A O 1
#

Organism: NCBI:txid322596

Sequence (86 aa):
MAPKTAKQIEAELAASRSRLAGTIDELAFRAQPKEIAKRQTESARLALTDATRTADGDLRQDRVAMGLGGVGAFMLLVGLAKRLRS

InterPro domains:
  IPR022062 Protein of unknown function DUF3618 [PF12277] (4-45)